Protein AF-A0AA47N3J5-F1 (afdb_monomer)

Organism: Merluccius polli (NCBI:txid89951)

Structure (mmCIF, N/CA/C/O backbone):
data_AF-A0AA47N3J5-F1
#
_entry.id   AF-A0AA47N3J5-F1
#
loop_
_atom_site.group_PDB
_atom_site.id
_atom_site.type_symbol
_atom_site.label_atom_id
_atom_site.label_alt_id
_atom_site.label_comp_id
_atom_site.label_asym_id
_atom_site.label_entity_id
_atom_site.label_seq_id
_atom_site.pdbx_PDB_ins_code
_atom_site.Cartn_x
_atom_site.Cartn_y
_atom_site.Cartn_z
_atom_site.occupancy
_atom_site.B_iso_or_equiv
_atom_site.auth_seq_id
_atom_site.auth_comp_id
_atom_site.auth_asym_id
_atom_site.auth_atom_id
_atom_site.pdbx_PDB_model_num
ATOM 1 N N . MET A 1 1 ? -11.243 10.556 23.239 1.00 35.47 1 MET A N 1
ATOM 2 C CA . MET A 1 1 ? -10.020 11.320 22.931 1.00 35.47 1 MET A CA 1
ATOM 3 C C . MET A 1 1 ? -9.863 11.258 21.423 1.00 35.47 1 MET A C 1
ATOM 5 O O . MET A 1 1 ? -9.532 10.198 20.904 1.00 35.47 1 MET A O 1
ATOM 9 N N . ALA A 1 2 ? -10.321 12.303 20.733 1.00 39.56 2 ALA A N 1
ATOM 10 C CA . ALA A 1 2 ? -10.267 12.389 19.279 1.00 39.56 2 ALA A CA 1
ATOM 11 C C . ALA A 1 2 ? -8.797 12.517 18.866 1.00 39.56 2 ALA A C 1
ATOM 13 O O . ALA A 1 2 ? -8.051 13.265 19.495 1.00 39.56 2 ALA A O 1
ATOM 14 N N . CYS A 1 3 ? -8.363 11.719 17.892 1.00 45.81 3 CYS A N 1
ATOM 15 C CA . CYS A 1 3 ? -7.040 11.903 17.317 1.00 45.81 3 CYS A CA 1
ATOM 16 C C . CYS A 1 3 ? -7.126 13.153 16.428 1.00 45.81 3 CYS A C 1
ATOM 18 O O . CYS A 1 3 ? -7.955 13.124 15.518 1.00 45.81 3 CYS A O 1
ATOM 20 N N . PRO A 1 4 ? -6.334 14.217 16.660 1.00 51.81 4 PRO A N 1
ATOM 21 C CA . PRO A 1 4 ? -6.407 15.461 15.879 1.00 51.81 4 PRO A CA 1
ATOM 22 C C . PRO A 1 4 ? -6.268 15.212 14.369 1.00 51.81 4 PRO A C 1
ATOM 24 O O . PRO A 1 4 ? -6.953 15.818 13.559 1.00 51.81 4 PRO A O 1
ATOM 27 N N . PHE A 1 5 ? -5.480 14.198 13.998 1.00 53.06 5 PHE A N 1
ATOM 28 C CA . PHE A 1 5 ? -5.301 13.761 12.613 1.00 53.06 5 PHE A CA 1
ATOM 29 C C . PHE A 1 5 ? -6.577 13.203 11.959 1.00 53.06 5 PHE A C 1
ATOM 31 O O . PHE A 1 5 ? -6.698 13.197 10.740 1.00 53.06 5 PHE A O 1
ATOM 38 N N . LEU A 1 6 ? -7.530 12.696 12.747 1.00 51.72 6 LEU A N 1
ATOM 39 C CA . LEU A 1 6 ? -8.800 12.203 12.219 1.00 51.72 6 LEU A CA 1
ATOM 40 C C . LEU A 1 6 ? -9.756 13.352 11.885 1.00 51.72 6 LEU A C 1
ATOM 42 O O . LEU A 1 6 ? -10.593 13.169 11.015 1.00 51.72 6 LEU A O 1
ATOM 46 N N . GLU A 1 7 ? -9.642 14.496 12.563 1.00 52.31 7 GLU A N 1
ATOM 47 C CA . GLU A 1 7 ? -10.445 15.687 12.262 1.00 52.31 7 GLU A CA 1
ATOM 48 C C . GLU A 1 7 ? -9.929 16.368 10.986 1.00 52.31 7 GLU A C 1
ATOM 50 O O . GLU A 1 7 ? -10.736 16.659 10.113 1.00 52.31 7 GLU A O 1
ATOM 55 N N . ASP A 1 8 ? -8.606 16.458 10.797 1.00 53.91 8 ASP A N 1
ATOM 56 C CA . ASP A 1 8 ? -7.991 17.034 9.584 1.00 53.91 8 ASP A CA 1
ATOM 57 C C . ASP A 1 8 ? -8.176 16.176 8.311 1.00 53.91 8 ASP A C 1
ATOM 59 O O . ASP A 1 8 ? -8.086 16.671 7.192 1.00 53.91 8 ASP A O 1
ATOM 63 N N . VAL A 1 9 ? -8.375 14.860 8.455 1.00 54.06 9 VAL A N 1
ATOM 64 C CA . VAL A 1 9 ? -8.537 13.922 7.321 1.00 54.06 9 VAL A CA 1
ATOM 65 C C . VAL A 1 9 ? -10.015 13.668 6.987 1.00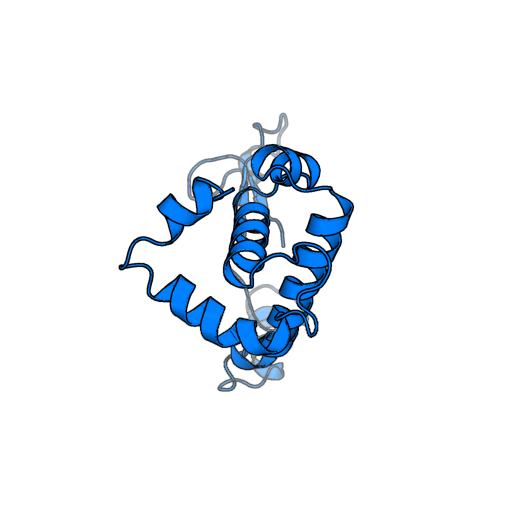 54.06 9 VAL A C 1
ATOM 67 O O . VAL A 1 9 ? -10.331 13.182 5.903 1.00 54.06 9 VAL A O 1
ATOM 70 N N . LEU A 1 10 ? -10.934 13.985 7.904 1.00 53.97 10 LEU A N 1
ATOM 71 C CA . LEU A 1 10 ? -12.381 13.836 7.715 1.00 53.97 10 LEU A CA 1
ATOM 72 C C . LEU A 1 10 ? -13.057 15.149 7.297 1.00 53.97 10 LEU A C 1
ATOM 74 O O . LEU A 1 10 ? -14.240 15.342 7.582 1.00 53.97 10 LEU A O 1
ATOM 78 N N . ASP A 1 11 ? -12.347 16.017 6.580 1.00 54.28 11 ASP A N 1
ATOM 79 C CA . ASP A 1 11 ? -13.004 17.077 5.825 1.00 54.28 11 ASP A CA 1
ATOM 80 C C . ASP A 1 11 ? -13.905 16.464 4.736 1.00 54.28 11 ASP A C 1
ATOM 82 O O . ASP A 1 11 ? -13.592 15.446 4.109 1.00 54.28 11 ASP A O 1
ATOM 86 N N . GLU A 1 12 ? -15.079 17.068 4.539 1.00 54.28 12 GLU A N 1
ATOM 87 C CA . GLU A 1 12 ? -16.220 16.505 3.798 1.00 54.28 12 GLU A CA 1
ATOM 88 C C . GLU A 1 12 ? -15.925 16.119 2.328 1.00 54.28 12 GLU A C 1
ATOM 90 O O . GLU A 1 12 ? -16.688 15.338 1.750 1.00 54.28 12 GLU A O 1
ATOM 95 N N . GLU A 1 13 ? -14.804 16.565 1.756 1.00 56.06 13 GLU A N 1
ATOM 96 C CA . GLU A 1 13 ? -14.442 16.475 0.333 1.00 56.06 13 GLU A CA 1
ATOM 97 C C . GLU A 1 13 ? -13.6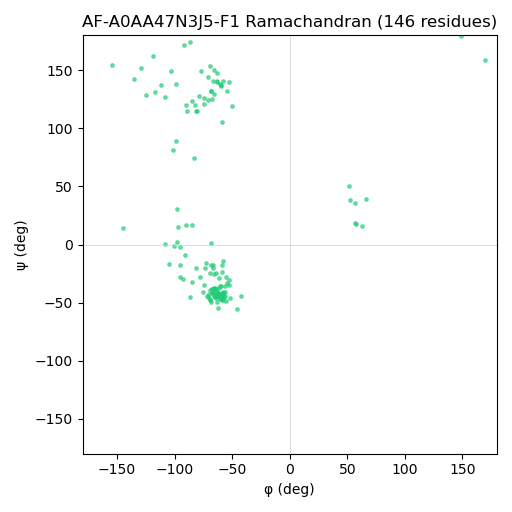39 15.217 -0.075 1.00 56.06 13 GLU A C 1
ATOM 99 O O . GLU A 1 13 ? -13.478 14.966 -1.272 1.00 56.06 13 GLU A O 1
ATOM 104 N N . ASP A 1 14 ? -13.148 14.376 0.851 1.00 69.56 14 ASP A N 1
ATOM 105 C CA . ASP A 1 14 ? -12.232 13.282 0.466 1.00 69.56 14 ASP A CA 1
ATOM 106 C C . ASP A 1 14 ? -12.960 12.011 -0.041 1.00 69.56 14 ASP A C 1
ATOM 108 O O . ASP A 1 14 ? -13.090 10.975 0.630 1.00 69.56 14 ASP A O 1
ATOM 112 N N . LEU A 1 15 ? -13.482 12.097 -1.271 1.00 75.06 15 LEU A N 1
ATOM 113 C CA . LEU A 1 15 ? -14.221 11.035 -1.970 1.00 75.06 15 LEU A CA 1
ATOM 114 C C . LEU A 1 15 ? -13.445 9.706 -2.018 1.00 75.06 15 LEU A C 1
ATOM 116 O O . LEU A 1 15 ? -14.039 8.626 -1.923 1.00 75.06 15 LEU A O 1
ATOM 120 N N . ILE A 1 16 ? -12.117 9.777 -2.135 1.00 80.56 16 ILE A N 1
ATOM 121 C CA . ILE A 1 16 ? -11.239 8.606 -2.218 1.00 80.56 16 ILE A CA 1
ATOM 122 C C . ILE A 1 16 ? -11.211 7.876 -0.878 1.00 80.56 16 ILE A C 1
ATOM 124 O O . ILE A 1 16 ? -11.399 6.656 -0.837 1.00 80.56 16 ILE A O 1
ATOM 128 N N . LEU A 1 17 ? -11.043 8.602 0.227 1.00 81.56 17 LEU A N 1
ATOM 129 C CA . LEU A 1 17 ? -11.034 8.003 1.555 1.00 81.56 17 LEU A CA 1
ATOM 130 C C . LEU A 1 17 ? -12.376 7.335 1.867 1.00 81.56 17 LEU A C 1
ATOM 132 O O . LEU A 1 17 ? -12.400 6.184 2.311 1.00 81.56 17 LEU A O 1
ATOM 136 N N . ARG A 1 18 ? -13.502 7.992 1.555 1.00 82.25 18 ARG A N 1
ATOM 137 C CA . ARG A 1 18 ? -14.842 7.398 1.726 1.00 82.25 18 ARG A CA 1
ATOM 138 C C . ARG A 1 18 ? -14.993 6.099 0.933 1.00 82.25 18 ARG A C 1
ATOM 140 O O . ARG A 1 18 ? -15.550 5.125 1.448 1.00 82.25 18 ARG A O 1
ATOM 147 N N . GLN A 1 19 ? -14.472 6.054 -0.292 1.00 84.62 19 GLN A N 1
ATOM 148 C CA . GLN A 1 19 ? -14.495 4.848 -1.117 1.00 84.62 19 GLN A CA 1
ATOM 149 C C . GLN A 1 19 ? -13.635 3.726 -0.518 1.00 84.62 19 GLN A C 1
ATOM 151 O O . GLN A 1 19 ? -14.087 2.581 -0.432 1.00 84.62 19 GLN A O 1
ATOM 156 N N . ILE A 1 20 ? -12.429 4.043 -0.041 1.00 86.06 20 ILE A N 1
ATOM 157 C CA . ILE A 1 20 ? -11.542 3.083 0.632 1.00 86.06 20 ILE A CA 1
ATOM 158 C C . ILE A 1 20 ? -12.214 2.522 1.890 1.00 86.06 20 ILE A C 1
ATOM 160 O O . ILE A 1 20 ? -12.208 1.308 2.103 1.00 86.06 20 ILE A O 1
ATOM 164 N N . LEU A 1 21 ? -12.839 3.377 2.701 1.00 87.94 21 LEU A N 1
ATOM 165 C CA . LEU A 1 21 ? -13.542 2.966 3.916 1.00 87.94 21 LEU A CA 1
ATOM 166 C C . LEU A 1 21 ? -14.724 2.043 3.612 1.00 87.94 21 LEU A C 1
ATOM 168 O O . LEU A 1 21 ? -14.896 1.038 4.302 1.00 87.94 21 LEU A O 1
ATOM 172 N N . ARG A 1 22 ? -15.500 2.328 2.559 1.00 87.50 22 ARG A N 1
ATOM 173 C CA . ARG A 1 22 ? -16.593 1.449 2.108 1.00 87.50 22 ARG A CA 1
ATOM 174 C C . ARG A 1 22 ? -16.090 0.078 1.661 1.00 87.50 22 ARG A C 1
ATOM 176 O O . ARG A 1 22 ? -16.707 -0.929 1.997 1.00 87.50 22 ARG A O 1
ATOM 183 N N . LEU A 1 23 ? -14.972 0.027 0.937 1.00 88.31 23 LEU A N 1
ATOM 184 C CA . LEU A 1 23 ? -14.396 -1.228 0.446 1.00 88.31 23 LEU A CA 1
ATOM 185 C C . LEU A 1 23 ? -13.764 -2.062 1.568 1.00 88.31 23 LEU A C 1
ATOM 187 O O . LEU A 1 23 ? -13.952 -3.278 1.632 1.00 88.31 23 LEU A O 1
ATOM 191 N N . LEU A 1 24 ? -13.002 -1.422 2.457 1.00 88.88 24 LEU A N 1
ATOM 192 C CA . LEU A 1 24 ? -12.245 -2.115 3.499 1.00 88.88 24 LEU A CA 1
ATOM 193 C C . LEU A 1 24 ? -13.072 -2.409 4.750 1.00 88.88 24 LEU A C 1
ATOM 195 O O . LEU A 1 24 ? -12.830 -3.431 5.396 1.00 88.88 24 LEU A O 1
ATOM 199 N N . GLY A 1 25 ? -14.039 -1.551 5.085 1.00 86.62 25 GLY A N 1
ATOM 200 C CA . GLY A 1 25 ? -14.833 -1.612 6.314 1.00 86.62 25 GLY A CA 1
ATOM 201 C C . GLY A 1 25 ? -15.358 -3.008 6.649 1.00 86.62 25 GLY A C 1
ATOM 202 O O . GLY A 1 25 ? -14.984 -3.529 7.702 1.00 86.62 25 GLY A O 1
ATOM 203 N N . PRO A 1 26 ? -16.098 -3.676 5.744 1.00 87.56 26 PRO A N 1
ATOM 204 C CA . PRO A 1 26 ? -16.644 -5.012 5.994 1.00 87.56 26 PRO A CA 1
ATOM 205 C C . PRO A 1 26 ? -15.590 -6.087 6.308 1.00 87.56 26 PRO A C 1
ATOM 207 O O . PRO A 1 26 ? -15.906 -7.097 6.929 1.00 87.56 26 PRO A O 1
ATOM 210 N N . LYS A 1 27 ? -14.334 -5.898 5.879 1.00 86.38 27 LYS A N 1
ATOM 211 C CA . LYS A 1 27 ? -13.242 -6.868 6.07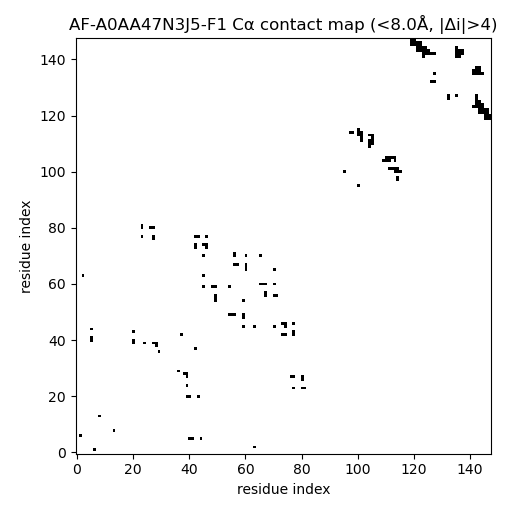6 1.00 86.38 27 LYS A CA 1
ATOM 212 C C . LYS A 1 27 ? -12.384 -6.581 7.304 1.00 86.38 27 LYS A C 1
ATOM 214 O O . LYS A 1 27 ? -11.773 -7.507 7.835 1.00 86.38 27 LYS A O 1
ATOM 219 N N . ILE A 1 28 ? -12.276 -5.320 7.724 1.00 87.75 28 ILE A N 1
ATOM 220 C CA . ILE A 1 28 ? -11.369 -4.919 8.813 1.00 87.75 28 ILE A CA 1
ATOM 221 C C . ILE A 1 28 ? -12.083 -4.630 10.133 1.00 87.75 28 ILE A C 1
ATOM 223 O O . ILE A 1 28 ? -11.419 -4.616 11.177 1.00 87.75 28 ILE A O 1
ATOM 227 N N . GLN A 1 29 ? -13.406 -4.430 10.090 1.00 84.69 29 GLN A N 1
ATOM 228 C CA . GLN A 1 29 ? -14.230 -4.158 11.260 1.00 84.69 29 GLN A CA 1
ATOM 229 C C . GLN A 1 29 ? -14.047 -5.242 12.325 1.00 84.69 29 GLN A C 1
ATOM 231 O O . GLN A 1 29 ? -14.067 -6.446 12.060 1.00 84.69 29 GLN A O 1
ATOM 236 N N . HIS A 1 30 ? -13.843 -4.799 13.562 1.00 79.56 30 HIS A N 1
ATOM 237 C CA . HIS A 1 30 ? -13.755 -5.698 14.698 1.00 79.56 30 HIS A CA 1
ATOM 238 C C . HIS A 1 30 ? -15.122 -6.343 14.969 1.00 79.56 30 HIS A C 1
ATOM 240 O O . HIS A 1 30 ? -16.125 -5.649 15.082 1.00 79.56 30 HIS A O 1
ATOM 246 N N . GLN A 1 31 ? -15.144 -7.667 15.152 1.00 71.19 31 GLN A N 1
ATOM 247 C CA . GLN A 1 31 ? -16.358 -8.417 15.514 1.00 71.19 31 GLN A CA 1
ATOM 248 C C . GLN A 1 31 ? -16.885 -8.074 16.916 1.00 71.19 31 GLN A C 1
ATOM 250 O O . GLN A 1 31 ? -18.022 -8.385 17.249 1.00 71.19 31 GLN A O 1
ATOM 255 N N . THR A 1 32 ? -16.052 -7.463 17.762 1.00 71.31 32 THR A N 1
ATOM 256 C CA . THR A 1 32 ? -16.430 -7.074 19.122 1.00 71.31 32 THR A CA 1
ATOM 257 C C . THR A 1 32 ? -15.950 -5.660 19.415 1.00 71.31 32 THR A C 1
ATOM 259 O O . THR A 1 32 ? -14.839 -5.299 19.031 1.00 71.31 32 THR A O 1
ATOM 262 N N . ALA A 1 33 ? -16.757 -4.887 20.142 1.00 64.62 33 ALA A N 1
ATOM 263 C CA . ALA A 1 33 ? -16.414 -3.543 20.615 1.00 64.62 33 ALA A CA 1
ATOM 264 C C . ALA A 1 33 ? -15.616 -3.556 21.938 1.00 64.62 33 ALA A C 1
ATOM 266 O O . ALA A 1 33 ? -15.549 -2.553 22.647 1.00 64.62 33 ALA A O 1
ATOM 267 N N . ARG A 1 34 ? -15.035 -4.705 22.314 1.00 68.25 34 ARG A N 1
ATOM 268 C CA . ARG A 1 34 ? -14.296 -4.844 23.575 1.00 68.25 34 ARG A CA 1
ATOM 269 C C . ARG A 1 34 ? -12.971 -4.067 23.519 1.00 68.25 34 ARG A C 1
ATOM 271 O O . ARG A 1 34 ? -12.313 -4.031 22.482 1.00 68.25 34 ARG A O 1
ATOM 278 N N . SER A 1 35 ? -12.582 -3.488 24.658 1.00 65.12 35 SER A N 1
ATOM 279 C CA . SER A 1 35 ? -11.251 -2.902 24.909 1.00 65.12 35 SER A CA 1
ATOM 280 C C . SER A 1 35 ? -10.875 -1.653 24.096 1.00 65.12 35 SER A C 1
ATOM 282 O O . SER A 1 35 ? -9.720 -1.532 23.698 1.00 65.12 35 SER A O 1
ATOM 284 N N . HIS A 1 36 ? -11.808 -0.719 23.862 1.00 69.25 36 HIS A N 1
ATOM 285 C CA . HIS A 1 36 ? -11.541 0.502 23.076 1.00 69.25 36 HIS A CA 1
ATOM 286 C C . HIS A 1 36 ? -10.897 0.184 21.715 1.00 69.25 36 HIS A C 1
ATOM 288 O O . HIS A 1 36 ? -9.848 0.715 21.351 1.00 69.25 36 HIS A O 1
ATOM 294 N N . ALA A 1 37 ? -11.509 -0.747 20.978 1.00 75.44 37 ALA A N 1
ATOM 295 C CA . ALA A 1 37 ? -11.033 -1.132 19.658 1.00 75.44 37 ALA A CA 1
ATOM 296 C C . ALA A 1 37 ? -10.974 0.083 18.718 1.00 75.44 37 ALA A C 1
ATOM 298 O O . ALA A 1 37 ? -11.869 0.929 18.721 1.00 75.44 37 ALA A O 1
ATOM 299 N N . LEU A 1 38 ? -9.922 0.141 17.898 1.00 81.75 38 LEU A N 1
ATOM 300 C CA . LEU A 1 38 ? -9.776 1.177 16.882 1.00 81.75 38 LEU A CA 1
ATOM 301 C C . LEU A 1 38 ? -10.951 1.132 15.907 1.00 81.75 38 LEU A C 1
ATOM 303 O O . LEU A 1 38 ? -11.371 0.062 15.455 1.00 81.75 38 LEU A O 1
ATOM 307 N N . THR A 1 39 ? -11.452 2.311 15.561 1.00 86.00 39 THR A N 1
ATOM 308 C CA . THR A 1 39 ? -12.480 2.449 14.531 1.00 86.00 39 THR A CA 1
ATOM 309 C C . THR A 1 39 ? -11.897 2.137 13.151 1.00 86.00 39 THR A C 1
ATOM 311 O O . THR A 1 39 ? -10.700 2.300 12.910 1.00 86.00 39 THR A O 1
ATOM 314 N N . VAL A 1 40 ? -12.745 1.698 12.217 1.00 86.56 40 VAL A N 1
ATOM 315 C CA . VAL A 1 40 ? -12.350 1.426 10.822 1.00 86.56 40 VAL A CA 1
ATOM 316 C C . VAL A 1 40 ? -11.611 2.623 10.191 1.00 86.56 40 VAL A C 1
ATOM 318 O O . VAL A 1 40 ? -10.539 2.393 9.628 1.00 86.56 40 VAL A O 1
ATOM 321 N N . PRO A 1 41 ? -12.082 3.883 10.332 1.00 86.44 41 PRO A N 1
ATOM 322 C CA . PRO A 1 41 ? -11.350 5.051 9.841 1.00 86.44 41 PRO A CA 1
ATOM 323 C C . PRO A 1 41 ? -9.962 5.198 10.455 1.00 86.44 41 PRO A C 1
ATOM 325 O O . PRO A 1 41 ? -8.989 5.309 9.718 1.00 86.44 41 PRO A O 1
ATOM 328 N N . GLN A 1 42 ? -9.836 5.088 11.781 1.00 85.12 42 GLN A N 1
ATOM 329 C CA . GLN A 1 42 ? -8.533 5.162 12.451 1.00 85.12 42 GLN A CA 1
ATOM 330 C C . GLN A 1 42 ? -7.568 4.090 11.939 1.00 85.12 42 GLN A C 1
ATOM 332 O O . GLN A 1 42 ? -6.404 4.374 11.673 1.00 85.12 42 GLN A O 1
ATOM 337 N N . MET A 1 43 ? -8.045 2.857 11.755 1.00 88.69 43 MET A N 1
ATOM 338 C CA . MET A 1 43 ? -7.216 1.766 11.240 1.00 88.69 43 MET A CA 1
ATOM 339 C C . MET A 1 43 ? -6.677 2.053 9.835 1.00 88.69 43 MET A C 1
ATOM 341 O O . MET A 1 43 ? -5.505 1.778 9.553 1.00 88.69 43 MET A O 1
ATOM 345 N N . VAL A 1 44 ? -7.525 2.597 8.960 1.00 89.12 44 VAL A N 1
ATOM 346 C CA . VAL A 1 44 ? -7.147 2.969 7.593 1.00 89.12 44 VAL A CA 1
ATOM 347 C C . VAL A 1 44 ? -6.185 4.152 7.610 1.00 89.12 44 VAL A C 1
ATOM 349 O O . VAL A 1 44 ? -5.112 4.034 7.026 1.00 89.12 44 VAL A O 1
ATOM 352 N N . CYS A 1 45 ? -6.491 5.228 8.337 1.00 86.19 45 CYS A N 1
ATOM 353 C CA . CYS A 1 45 ? -5.642 6.419 8.412 1.00 86.19 45 CYS A CA 1
ATOM 354 C C . CYS A 1 45 ? -4.243 6.103 8.953 1.00 86.19 45 CYS A C 1
ATOM 356 O O . CYS A 1 45 ? -3.256 6.485 8.332 1.00 86.19 45 CYS A O 1
ATOM 358 N N . VAL A 1 46 ? -4.133 5.324 10.035 1.00 87.56 46 VAL A N 1
ATOM 359 C CA . VAL A 1 46 ? -2.836 4.885 10.588 1.00 87.56 46 VAL A CA 1
ATOM 360 C C . VAL A 1 46 ? -2.031 4.095 9.553 1.00 87.56 46 VAL A C 1
ATOM 362 O O . VAL A 1 46 ? -0.822 4.281 9.413 1.00 87.56 46 VAL A O 1
ATOM 365 N N . THR A 1 47 ? -2.696 3.216 8.801 1.00 89.75 47 THR A N 1
ATOM 366 C CA . THR A 1 47 ? -2.024 2.405 7.778 1.00 89.75 47 THR A CA 1
ATOM 367 C C . THR A 1 47 ? -1.584 3.256 6.584 1.00 89.75 47 THR A C 1
ATOM 369 O O . THR A 1 47 ? -0.457 3.110 6.117 1.00 89.75 47 THR A O 1
ATOM 372 N N . LEU A 1 48 ? -2.432 4.177 6.118 1.00 87.56 48 LEU A N 1
ATOM 373 C CA . LEU A 1 48 ? -2.104 5.115 5.041 1.00 87.56 48 LEU A CA 1
ATOM 374 C C . LEU A 1 48 ? -0.964 6.054 5.443 1.00 87.56 48 LEU A C 1
ATOM 376 O O . LEU A 1 48 ? -0.038 6.255 4.663 1.00 87.56 48 LEU A O 1
ATOM 380 N N . ARG A 1 49 ? -0.975 6.560 6.681 1.00 85.81 49 ARG A N 1
ATOM 381 C CA . ARG A 1 49 ? 0.110 7.373 7.242 1.00 85.81 49 ARG A CA 1
ATOM 382 C C . ARG A 1 49 ? 1.428 6.607 7.231 1.00 85.81 49 ARG A C 1
ATOM 384 O O . ARG A 1 49 ? 2.456 7.171 6.857 1.00 85.81 49 ARG A O 1
ATOM 391 N N . TRP A 1 50 ? 1.398 5.325 7.594 1.00 88.31 50 TRP A N 1
ATOM 392 C CA . TRP A 1 50 ? 2.577 4.465 7.546 1.00 88.31 50 TRP A CA 1
ATOM 393 C C . TRP A 1 50 ? 3.087 4.253 6.113 1.00 88.31 50 TRP A C 1
ATOM 395 O O . TRP A 1 50 ? 4.287 4.395 5.878 1.00 88.31 50 TRP A O 1
ATOM 405 N N . PHE A 1 51 ? 2.196 4.000 5.148 1.00 86.44 51 PHE A N 1
ATOM 406 C CA . PHE A 1 51 ? 2.575 3.888 3.735 1.00 86.44 51 PHE A CA 1
ATOM 407 C C . PHE A 1 51 ? 3.170 5.184 3.175 1.00 86.44 51 PHE A C 1
ATOM 409 O O . PHE A 1 51 ? 4.191 5.131 2.496 1.00 86.44 51 PHE A O 1
ATOM 416 N N . ALA A 1 52 ? 2.563 6.334 3.476 1.00 84.69 52 ALA A N 1
ATOM 417 C CA . ALA A 1 52 ? 3.008 7.631 2.974 1.00 84.69 52 ALA A CA 1
ATOM 4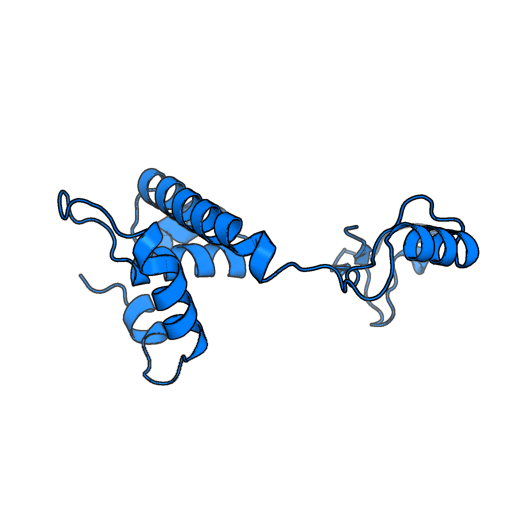18 C C . ALA A 1 52 ? 4.345 8.069 3.587 1.00 84.69 52 ALA A C 1
ATOM 420 O O . ALA A 1 52 ? 5.199 8.614 2.894 1.00 84.69 52 ALA A O 1
ATOM 421 N N . SER A 1 53 ? 4.542 7.814 4.883 1.00 82.44 53 SER A N 1
ATOM 422 C CA . SER A 1 53 ? 5.747 8.261 5.587 1.00 82.44 53 SER A CA 1
ATOM 423 C C . SER A 1 53 ? 6.948 7.337 5.357 1.00 82.44 53 SER A C 1
ATOM 425 O O . SER A 1 53 ? 8.081 7.741 5.618 1.00 82.44 53 SER A O 1
ATOM 427 N N . GLY A 1 54 ? 6.724 6.081 4.940 1.00 78.38 54 GLY A N 1
ATOM 428 C CA . GLY A 1 54 ? 7.781 5.073 4.763 1.00 78.38 54 GLY A CA 1
ATOM 429 C C . GLY A 1 54 ? 8.614 4.813 6.028 1.00 78.38 54 GLY A C 1
ATOM 430 O O . GLY A 1 54 ? 9.739 4.324 5.951 1.00 78.38 54 GLY A O 1
ATOM 431 N N . SER A 1 55 ? 8.096 5.200 7.195 1.00 77.38 55 SER A N 1
ATOM 432 C CA . SER A 1 55 ? 8.843 5.275 8.452 1.00 77.38 55 SER A CA 1
ATOM 433 C C . SER A 1 55 ? 8.754 3.981 9.257 1.00 77.38 55 SER A C 1
ATOM 435 O O . SER A 1 55 ? 7.949 3.084 8.987 1.00 77.38 55 SER A O 1
ATOM 437 N N . PHE A 1 56 ? 9.542 3.903 10.328 1.00 81.88 56 PHE A N 1
ATOM 438 C CA . PHE A 1 56 ? 9.399 2.835 11.308 1.00 81.88 56 PHE A CA 1
ATOM 439 C C . PHE A 1 56 ? 8.034 2.899 12.006 1.00 81.88 56 PHE A C 1
ATOM 441 O O . PHE A 1 56 ? 7.498 3.971 12.280 1.00 81.88 56 PHE A O 1
ATOM 448 N N . LEU A 1 57 ? 7.507 1.725 12.367 1.00 82.38 57 LEU A N 1
ATOM 449 C CA . LEU A 1 57 ? 6.235 1.586 13.089 1.00 82.38 57 LEU A CA 1
ATOM 450 C C . LEU A 1 57 ? 6.194 2.382 14.404 1.00 82.38 57 LEU A C 1
ATOM 452 O O . LEU A 1 57 ? 5.118 2.784 14.831 1.00 82.38 57 LEU A O 1
ATOM 456 N N . TYR A 1 58 ? 7.355 2.596 15.031 1.00 80.19 58 TYR A N 1
ATOM 457 C CA . TYR A 1 58 ? 7.497 3.389 16.253 1.00 80.19 58 TYR A CA 1
ATOM 458 C C . TYR A 1 58 ? 7.100 4.846 16.037 1.00 80.19 58 TYR A C 1
ATOM 460 O O . TYR A 1 58 ? 6.252 5.349 16.758 1.00 80.19 58 TYR A O 1
ATOM 468 N N . SER A 1 59 ? 7.616 5.482 14.983 1.00 80.12 59 SER A N 1
ATOM 469 C CA . SER A 1 59 ? 7.339 6.891 14.689 1.00 80.12 59 SER A CA 1
ATOM 470 C C . SER A 1 59 ? 5.851 7.155 14.447 1.00 80.12 59 SER A C 1
ATOM 472 O O . SER A 1 59 ? 5.332 8.186 14.857 1.00 80.12 59 SER A O 1
ATOM 474 N N . VAL A 1 60 ? 5.150 6.207 13.816 1.00 80.00 60 VAL A N 1
ATOM 475 C CA . VAL A 1 60 ? 3.693 6.294 13.614 1.00 80.00 60 VAL A CA 1
ATOM 476 C C . VAL A 1 60 ? 2.932 6.025 14.919 1.00 80.00 60 VAL A C 1
ATOM 478 O O . VAL A 1 60 ? 1.903 6.643 15.164 1.00 80.00 60 VAL A O 1
ATOM 481 N N . GLY A 1 61 ? 3.432 5.129 15.775 1.00 81.19 61 GLY A N 1
ATOM 482 C CA . GLY A 1 61 ? 2.835 4.848 17.084 1.00 81.19 61 GLY A CA 1
ATOM 483 C C . GLY A 1 61 ? 2.924 5.977 18.076 1.00 81.19 61 GLY A C 1
ATOM 484 O O . GLY A 1 61 ? 1.922 6.275 18.724 1.00 81.19 61 GLY A O 1
ATOM 485 N N . ASP A 1 62 ? 4.073 6.633 18.130 1.00 80.81 62 ASP A N 1
ATOM 486 C CA . ASP A 1 62 ? 4.282 7.774 19.009 1.00 80.81 62 ASP A CA 1
ATOM 487 C C . ASP A 1 62 ? 3.423 8.967 18.560 1.00 80.81 62 ASP A C 1
ATOM 489 O O . ASP A 1 62 ? 2.820 9.634 19.395 1.00 80.81 62 ASP A O 1
ATOM 493 N N . ALA A 1 63 ? 3.274 9.186 17.245 1.00 77.00 63 ALA A N 1
ATOM 494 C CA . ALA A 1 63 ? 2.423 10.248 16.702 1.00 77.00 63 ALA A CA 1
ATOM 495 C C . ALA A 1 63 ? 0.925 10.042 17.001 1.00 77.00 63 ALA A C 1
ATOM 497 O O . ALA A 1 63 ? 0.208 11.001 17.274 1.00 77.00 63 ALA A O 1
ATOM 498 N N . GLU A 1 64 ? 0.453 8.795 16.965 1.00 76.12 64 GLU A N 1
ATOM 499 C CA . GLU A 1 64 ? -0.966 8.448 17.133 1.00 76.12 64 GLU A CA 1
ATOM 500 C C . GLU A 1 64 ? -1.305 8.012 18.574 1.00 76.12 64 GLU A C 1
ATOM 502 O O . GLU A 1 64 ? -2.444 7.645 18.864 1.00 76.12 64 GLU A O 1
ATOM 507 N N . ASN A 1 65 ? -0.327 8.032 19.490 1.00 83.25 65 ASN A N 1
ATOM 508 C CA . ASN A 1 65 ? -0.431 7.513 20.862 1.00 83.25 65 ASN A CA 1
ATOM 509 C C . ASN A 1 65 ? -0.937 6.058 20.932 1.00 83.25 65 ASN A C 1
ATOM 511 O O . ASN A 1 65 ? -1.712 5.676 21.815 1.00 83.25 65 ASN A O 1
ATOM 515 N N . LEU A 1 66 ? -0.500 5.215 19.993 1.00 83.94 66 LEU A N 1
ATOM 516 C CA . LEU A 1 66 ? -0.887 3.809 19.912 1.00 83.94 66 LEU A CA 1
ATOM 517 C C . LEU A 1 66 ? 0.293 2.891 20.214 1.00 83.94 66 LEU A C 1
ATOM 519 O O . LEU A 1 66 ? 1.388 3.036 19.678 1.00 83.94 66 LEU A O 1
ATOM 523 N N . ASN A 1 67 ? 0.038 1.840 20.997 1.00 86.94 67 ASN A N 1
ATOM 524 C CA . ASN A 1 67 ? 1.033 0.794 21.219 1.00 86.94 67 ASN A CA 1
ATOM 525 C C . ASN A 1 67 ? 1.430 0.130 19.883 1.00 86.94 67 ASN A C 1
ATOM 527 O O . ASN A 1 67 ? 0.570 -0.276 19.091 1.00 86.94 67 ASN A O 1
ATOM 531 N N . LYS A 1 68 ? 2.735 -0.094 19.692 1.00 84.69 68 LYS A N 1
ATOM 532 C CA . LYS A 1 68 ? 3.334 -0.868 18.593 1.00 84.69 68 LYS A CA 1
ATOM 533 C C . LYS A 1 68 ? 2.578 -2.158 18.274 1.00 84.69 68 LYS A C 1
ATOM 535 O O . LYS A 1 68 ? 2.358 -2.473 17.105 1.00 84.69 68 LYS A O 1
ATOM 540 N N . GLY A 1 69 ? 2.171 -2.918 19.295 1.00 87.94 69 GLY A N 1
ATOM 541 C CA . GLY A 1 69 ? 1.435 -4.170 19.095 1.00 87.94 69 GLY A CA 1
ATOM 542 C C . GLY A 1 69 ? 0.091 -3.959 18.392 1.00 87.94 69 GLY A C 1
ATOM 543 O O . GLY A 1 69 ? -0.299 -4.755 17.537 1.00 87.94 69 GLY A O 1
ATOM 544 N N . THR A 1 70 ? -0.598 -2.867 18.716 1.00 87.19 70 THR A N 1
ATOM 545 C CA . THR A 1 70 ? -1.862 -2.482 18.084 1.00 87.19 70 THR A CA 1
ATOM 546 C C . THR A 1 70 ? -1.631 -2.064 16.639 1.00 87.19 70 THR A C 1
ATOM 548 O O . THR A 1 70 ? -2.284 -2.611 15.757 1.00 87.19 70 THR A O 1
ATOM 551 N N . ILE A 1 71 ? -0.646 -1.203 16.375 1.00 89.19 71 ILE A N 1
ATOM 552 C CA . ILE A 1 71 ? -0.321 -0.757 15.011 1.00 89.19 71 ILE A CA 1
ATOM 553 C C . ILE A 1 71 ? 0.077 -1.921 14.112 1.00 89.19 71 ILE A C 1
ATOM 555 O O . ILE A 1 71 ? -0.452 -2.053 13.013 1.00 89.19 71 ILE A O 1
ATOM 559 N N . CYS A 1 72 ? 0.955 -2.805 14.587 1.00 90.50 72 CYS A N 1
ATOM 560 C CA . CYS A 1 72 ? 1.396 -3.965 13.818 1.00 90.50 72 CYS A CA 1
ATOM 561 C C . CYS A 1 72 ? 0.207 -4.847 13.397 1.00 90.50 72 CYS A C 1
ATOM 563 O O . CYS A 1 72 ? 0.084 -5.231 12.231 1.00 90.50 72 CYS A O 1
ATOM 565 N N . ARG A 1 73 ? -0.723 -5.119 14.325 1.00 90.38 73 ARG A N 1
ATOM 566 C CA . ARG A 1 73 ? -1.946 -5.883 14.028 1.00 90.38 73 ARG A CA 1
ATOM 567 C C . ARG A 1 73 ? -2.878 -5.137 13.074 1.00 90.38 73 ARG A C 1
ATOM 569 O O . ARG A 1 73 ? -3.442 -5.770 12.182 1.00 90.38 73 ARG A O 1
ATOM 576 N N . THR A 1 74 ? -3.032 -3.829 13.255 1.00 90.31 74 THR A N 1
ATOM 577 C CA . THR A 1 74 ? -3.868 -2.966 12.413 1.00 90.31 74 THR A CA 1
ATOM 578 C C . THR A 1 74 ? -3.364 -2.936 10.975 1.00 90.31 74 THR A C 1
ATOM 580 O O . THR A 1 74 ? -4.111 -3.318 10.075 1.00 90.31 74 THR A O 1
ATOM 583 N N . ILE A 1 75 ? -2.088 -2.601 10.766 1.00 90.81 75 ILE A N 1
ATOM 584 C CA . ILE A 1 75 ? -1.458 -2.559 9.440 1.00 90.81 75 ILE A CA 1
ATOM 585 C C . ILE A 1 75 ? -1.558 -3.925 8.775 1.00 90.81 75 ILE A C 1
ATOM 587 O O . ILE A 1 75 ? -2.013 -4.026 7.640 1.00 90.81 75 ILE A O 1
ATOM 591 N N . ARG A 1 76 ? -1.225 -5.007 9.493 1.00 92.06 76 ARG A N 1
ATOM 592 C CA . ARG A 1 76 ? -1.357 -6.365 8.952 1.00 92.06 76 ARG A CA 1
ATOM 593 C C . ARG A 1 76 ? -2.783 -6.649 8.480 1.00 92.06 76 ARG A C 1
ATOM 595 O O . ARG A 1 76 ? -2.957 -7.221 7.407 1.00 92.06 76 ARG A O 1
ATOM 602 N N . ARG A 1 77 ? -3.801 -6.272 9.259 1.00 92.00 77 ARG A N 1
ATOM 603 C CA . ARG A 1 77 ? -5.205 -6.507 8.897 1.00 92.00 77 ARG A CA 1
ATOM 604 C C . ARG A 1 77 ? -5.608 -5.720 7.653 1.00 92.00 77 ARG A C 1
ATOM 606 O O . ARG A 1 77 ? -6.215 -6.299 6.755 1.00 92.00 77 ARG A O 1
ATOM 613 N N . VAL A 1 78 ? -5.240 -4.442 7.583 1.00 92.06 78 VAL A N 1
ATOM 614 C CA . VAL A 1 78 ? -5.525 -3.586 6.425 1.00 92.06 78 VAL A CA 1
ATOM 615 C C . VAL A 1 78 ? -4.798 -4.099 5.178 1.00 92.06 78 VAL A C 1
ATOM 617 O O . VAL A 1 78 ? -5.431 -4.262 4.139 1.00 92.06 78 VAL A O 1
ATOM 620 N N . CYS A 1 79 ? -3.521 -4.478 5.281 1.00 92.00 79 CYS A N 1
ATOM 621 C CA . CYS A 1 79 ? -2.760 -5.070 4.175 1.00 92.00 79 CYS A CA 1
ATOM 622 C C . CYS A 1 79 ? -3.388 -6.368 3.651 1.00 92.00 79 CYS A C 1
ATOM 624 O O . CYS A 1 79 ? -3.463 -6.575 2.443 1.00 92.00 79 CYS A O 1
ATOM 626 N N . LEU A 1 80 ? -3.859 -7.252 4.538 1.00 92.38 80 LEU A N 1
ATOM 627 C CA . LEU A 1 80 ? -4.538 -8.485 4.126 1.00 92.38 80 LEU A CA 1
ATOM 628 C C . LEU A 1 80 ? -5.877 -8.199 3.434 1.00 92.38 80 LEU A C 1
ATOM 630 O O . LEU A 1 80 ? -6.209 -8.859 2.449 1.00 92.38 80 LEU A O 1
ATOM 634 N N . ALA A 1 81 ? -6.624 -7.200 3.909 1.00 91.44 81 ALA A N 1
ATOM 635 C CA . ALA A 1 81 ? -7.849 -6.763 3.252 1.00 91.44 81 ALA A CA 1
ATOM 636 C C . ALA A 1 81 ? -7.560 -6.186 1.856 1.00 91.44 81 ALA A C 1
ATOM 638 O O . ALA A 1 81 ? -8.193 -6.617 0.893 1.00 91.44 81 ALA A O 1
ATOM 639 N N . LEU A 1 82 ? -6.554 -5.314 1.722 1.00 90.38 82 LEU A N 1
ATOM 640 C CA . LEU A 1 82 ? -6.098 -4.772 0.435 1.00 90.38 82 LEU A CA 1
ATOM 641 C C . LEU A 1 82 ? -5.649 -5.877 -0.526 1.00 90.38 82 LEU A C 1
ATOM 643 O O . LEU A 1 82 ? -6.068 -5.895 -1.680 1.00 90.38 82 LEU A O 1
ATOM 647 N N . LYS A 1 83 ? -4.879 -6.856 -0.035 1.00 89.94 83 LYS A N 1
ATOM 648 C CA . LYS A 1 83 ? -4.465 -8.025 -0.823 1.00 89.94 83 LYS A CA 1
ATOM 649 C C . LYS A 1 83 ? -5.666 -8.775 -1.400 1.00 89.94 83 LYS A C 1
ATOM 651 O O . LYS A 1 83 ? -5.589 -9.257 -2.519 1.00 89.94 83 LYS A O 1
ATOM 656 N N . SER A 1 84 ? -6.788 -8.857 -0.685 1.00 88.94 84 SER A N 1
ATOM 657 C CA . SER A 1 84 ? -7.982 -9.530 -1.218 1.00 88.94 84 SER A CA 1
ATOM 658 C C . SER A 1 84 ? -8.616 -8.813 -2.417 1.00 88.94 84 SER A C 1
ATOM 660 O O . SER A 1 84 ? -9.320 -9.447 -3.195 1.00 88.94 84 SER A O 1
ATOM 662 N N . PHE A 1 85 ? -8.329 -7.522 -2.597 1.00 87.50 85 PHE A N 1
ATOM 663 C CA . PHE A 1 85 ? -8.765 -6.736 -3.749 1.00 87.50 85 PHE A CA 1
ATOM 664 C C . PHE A 1 85 ? -7.709 -6.652 -4.861 1.00 87.50 85 PHE A C 1
ATOM 666 O O . PHE A 1 85 ? -7.988 -6.071 -5.910 1.00 87.50 85 PHE A O 1
ATOM 673 N N . SER A 1 86 ? -6.518 -7.243 -4.683 1.00 84.31 86 SER A N 1
ATOM 674 C CA . SER A 1 86 ? -5.426 -7.135 -5.660 1.00 84.31 86 SER A CA 1
ATOM 675 C C . SER A 1 86 ? -5.853 -7.604 -7.044 1.00 84.31 86 SER A C 1
ATOM 677 O O . SER A 1 86 ? -5.558 -6.940 -8.019 1.00 84.31 86 SER A O 1
ATOM 679 N N . ASN A 1 87 ? -6.612 -8.693 -7.139 1.00 78.50 87 ASN A N 1
ATOM 680 C CA . ASN A 1 87 ? -7.015 -9.256 -8.431 1.00 78.50 87 ASN A CA 1
ATOM 681 C C . ASN A 1 87 ? -8.086 -8.420 -9.152 1.00 78.50 87 ASN A C 1
ATOM 683 O O . ASN A 1 87 ? -8.319 -8.627 -10.337 1.00 78.50 87 ASN A O 1
ATOM 687 N N . ILE A 1 88 ? -8.750 -7.506 -8.438 1.00 83.56 88 ILE A N 1
ATOM 688 C CA . ILE A 1 88 ? -9.767 -6.609 -9.001 1.00 83.56 88 ILE A CA 1
ATOM 689 C C . ILE A 1 88 ? -9.090 -5.357 -9.563 1.00 83.56 88 ILE A C 1
ATOM 691 O O . ILE A 1 88 ? -9.397 -4.945 -10.676 1.00 83.56 88 ILE A O 1
ATOM 695 N N . PHE A 1 89 ? -8.149 -4.774 -8.814 1.00 81.25 89 PHE A N 1
ATOM 696 C CA . PHE A 1 89 ? -7.492 -3.519 -9.198 1.00 81.25 89 PHE A CA 1
ATOM 697 C C . PHE A 1 89 ? -6.182 -3.708 -9.974 1.00 81.25 89 PHE A C 1
ATOM 699 O O . PHE A 1 89 ? -5.833 -2.871 -10.798 1.00 81.25 89 PHE A O 1
ATOM 706 N N . ILE A 1 90 ? -5.453 -4.797 -9.726 1.00 79.00 90 ILE A N 1
ATOM 707 C CA . ILE A 1 90 ? -4.195 -5.139 -10.399 1.00 79.00 90 ILE A CA 1
ATOM 708 C C . ILE A 1 90 ? -4.512 -6.196 -11.453 1.00 79.00 90 ILE A C 1
ATOM 710 O O . ILE A 1 90 ? -4.353 -7.399 -11.242 1.00 79.00 90 ILE A O 1
ATOM 714 N N . THR A 1 91 ? -5.000 -5.738 -12.601 1.00 70.56 91 THR A N 1
ATOM 715 C CA . THR A 1 91 ? -5.210 -6.579 -13.781 1.00 70.56 91 THR A CA 1
ATOM 716 C C . THR A 1 91 ? -4.181 -6.224 -14.842 1.00 70.56 91 THR A C 1
ATOM 718 O O . THR A 1 91 ? -4.037 -5.067 -15.231 1.00 70.56 91 THR A O 1
ATOM 721 N N . PHE A 1 92 ? -3.463 -7.231 -15.341 1.00 67.31 92 PHE A N 1
ATOM 722 C CA . PHE A 1 92 ? -2.673 -7.049 -16.553 1.00 67.31 92 PHE A CA 1
ATOM 723 C C . PHE A 1 92 ? -3.626 -6.821 -17.732 1.00 67.31 92 PHE A C 1
ATOM 725 O O . PHE A 1 92 ? -4.672 -7.478 -17.789 1.00 67.31 92 PHE A O 1
ATOM 732 N N . PRO A 1 93 ? -3.301 -5.921 -18.676 1.00 62.66 93 PRO A N 1
ATOM 733 C CA . PRO A 1 93 ? -4.148 -5.676 -19.834 1.00 62.66 93 PRO A CA 1
ATOM 734 C C . PRO A 1 93 ? -4.329 -6.979 -20.622 1.00 62.66 93 PRO A C 1
ATOM 736 O O . PRO A 1 93 ? -3.434 -7.435 -21.329 1.00 62.66 93 PRO A O 1
ATOM 739 N N . GLY A 1 94 ? -5.515 -7.584 -20.505 1.00 62.84 94 GLY A N 1
ATOM 740 C CA . GLY A 1 94 ? -5.836 -8.898 -21.076 1.00 62.84 94 GLY A CA 1
ATOM 741 C C . GLY A 1 94 ? -5.892 -8.940 -22.607 1.00 62.84 94 GLY A C 1
ATOM 742 O O . GLY A 1 94 ? -6.171 -9.985 -23.182 1.00 62.84 94 GLY A O 1
ATOM 743 N N . HIS A 1 95 ? -5.628 -7.818 -23.281 1.00 64.88 95 HIS A N 1
ATOM 744 C CA . HIS A 1 95 ? -5.685 -7.713 -24.739 1.00 64.88 95 HIS A CA 1
ATOM 745 C C . HIS A 1 95 ? -4.507 -8.408 -25.435 1.00 64.88 95 HIS A C 1
ATOM 747 O O . HIS A 1 95 ? -4.604 -8.740 -26.615 1.00 64.88 95 HIS A O 1
ATOM 753 N N . ARG A 1 96 ? -3.394 -8.658 -24.732 1.00 66.56 96 ARG A N 1
ATOM 754 C CA . ARG A 1 96 ? -2.233 -9.365 -25.290 1.00 66.56 96 ARG A CA 1
ATOM 755 C C . ARG A 1 96 ? -1.880 -10.562 -24.424 1.00 66.56 96 ARG A C 1
ATOM 757 O O . ARG A 1 96 ? -1.717 -10.440 -23.213 1.00 66.56 96 ARG A O 1
ATOM 764 N N . ARG A 1 97 ? -1.740 -11.734 -25.052 1.00 77.75 97 ARG A N 1
ATOM 765 C CA . ARG A 1 97 ? -1.273 -12.935 -24.346 1.00 77.75 97 ARG A CA 1
ATOM 766 C C . ARG A 1 97 ? 0.137 -12.667 -23.792 1.00 77.75 97 ARG A C 1
ATOM 768 O O . ARG A 1 97 ? 0.958 -12.134 -24.541 1.00 77.75 97 ARG A O 1
ATOM 775 N N . PRO A 1 98 ? 0.457 -13.087 -22.553 1.00 78.50 98 PRO A N 1
ATOM 776 C CA . PRO A 1 98 ? 1.780 -12.887 -21.957 1.00 78.50 98 PRO A CA 1
ATOM 777 C C . PRO A 1 98 ? 2.941 -13.390 -22.825 1.00 78.50 98 PRO A C 1
ATOM 779 O O . PRO A 1 98 ? 4.016 -12.808 -22.791 1.00 78.50 98 PRO A O 1
ATOM 782 N N . LEU A 1 99 ? 2.715 -14.432 -23.634 1.00 83.12 99 LEU A N 1
ATOM 783 C CA . LEU A 1 99 ? 3.674 -14.936 -24.626 1.00 83.12 99 LEU A CA 1
ATOM 784 C C . LEU A 1 99 ? 4.133 -13.853 -25.613 1.00 83.12 99 LEU A C 1
ATOM 786 O O . LEU A 1 99 ? 5.332 -13.662 -25.777 1.00 83.12 99 LEU A O 1
ATOM 790 N N . TYR A 1 100 ? 3.201 -13.094 -26.194 1.00 85.81 100 TYR A N 1
ATOM 791 C CA . TYR A 1 100 ? 3.545 -12.028 -27.136 1.00 85.81 100 TYR A CA 1
ATOM 792 C C . TYR A 1 100 ? 4.286 -10.884 -2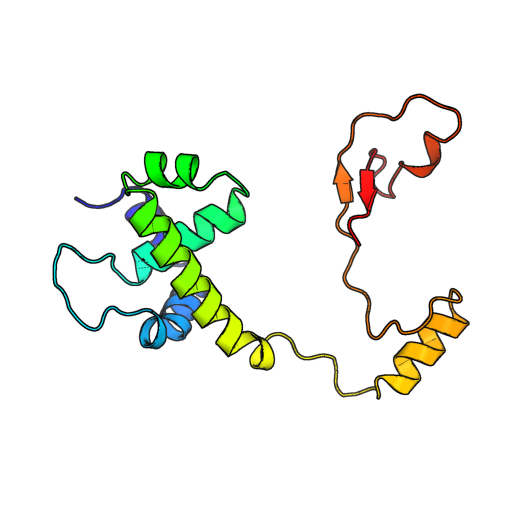6.447 1.00 85.81 100 TYR A C 1
ATOM 794 O O . TYR A 1 100 ? 5.227 -10.339 -27.004 1.00 85.81 100 TYR A O 1
ATOM 802 N N . ILE A 1 101 ? 3.902 -10.534 -25.216 1.00 83.50 101 ILE A N 1
ATOM 803 C CA . ILE A 1 101 ? 4.592 -9.482 -24.459 1.00 83.50 101 ILE A CA 1
ATOM 804 C C . ILE A 1 101 ? 6.048 -9.893 -24.193 1.00 83.50 101 ILE A C 1
ATOM 806 O O . ILE A 1 101 ? 6.956 -9.102 -24.431 1.00 83.50 101 ILE A O 1
ATOM 810 N N . LYS A 1 102 ? 6.274 -11.148 -23.786 1.00 86.94 102 LYS A N 1
ATOM 811 C CA . LYS A 1 102 ? 7.620 -11.696 -23.568 1.00 86.94 102 LYS A CA 1
ATOM 812 C C . LYS A 1 102 ? 8.479 -11.645 -24.825 1.00 86.94 102 LYS A C 1
ATOM 814 O O . LYS A 1 102 ? 9.634 -11.240 -24.742 1.00 86.94 102 LYS A O 1
ATOM 819 N N . GLU A 1 103 ? 7.928 -12.051 -25.967 1.00 88.62 103 GLU A N 1
ATOM 820 C CA . GLU A 1 103 ? 8.645 -12.008 -27.244 1.00 88.62 103 GLU A CA 1
ATOM 821 C C . GLU A 1 103 ? 9.009 -10.580 -27.646 1.00 88.62 103 GLU A C 1
ATOM 823 O O . GLU A 1 103 ? 10.137 -10.336 -28.059 1.00 88.62 103 GLU A O 1
ATOM 828 N N . GLU A 1 104 ? 8.093 -9.625 -27.496 1.00 87.31 104 GLU A N 1
ATOM 829 C CA . GLU A 1 104 ? 8.347 -8.230 -27.865 1.00 87.31 104 GLU A CA 1
ATOM 830 C C . GLU A 1 104 ? 9.406 -7.577 -26.965 1.00 87.31 104 GLU A C 1
ATOM 832 O O . GLU A 1 104 ? 10.308 -6.914 -27.474 1.00 87.31 104 GLU A O 1
ATOM 837 N N . PHE A 1 105 ? 9.380 -7.816 -25.647 1.00 86.31 105 PHE A N 1
ATOM 838 C CA . PHE A 1 105 ? 10.447 -7.344 -24.749 1.00 86.31 105 PHE A CA 1
ATOM 839 C C . PHE A 1 105 ? 11.801 -7.989 -25.061 1.00 86.31 105 PHE A C 1
ATOM 841 O O . PHE A 1 105 ? 12.834 -7.314 -25.023 1.00 86.31 105 PHE A O 1
ATOM 848 N N . TYR A 1 106 ? 11.797 -9.275 -25.412 1.00 89.50 106 TYR A N 1
ATOM 849 C CA . TYR A 1 106 ? 13.010 -9.972 -25.816 1.00 89.50 106 TYR A CA 1
ATOM 850 C C . TYR A 1 106 ? 13.565 -9.425 -27.139 1.00 89.50 106 TYR A C 1
ATOM 852 O O . TYR A 1 106 ? 14.766 -9.199 -27.246 1.00 89.50 106 TYR A O 1
ATOM 860 N N . LYS A 1 107 ? 12.712 -9.123 -28.126 1.00 90.69 107 LYS A N 1
ATOM 861 C CA . LYS A 1 107 ? 13.131 -8.476 -29.382 1.00 90.69 107 LYS A CA 1
ATOM 862 C C . LYS A 1 107 ? 13.656 -7.056 -29.166 1.00 90.69 107 LYS A C 1
ATOM 864 O O . LYS A 1 107 ? 14.592 -6.655 -29.847 1.00 90.69 107 LYS A O 1
ATOM 869 N N . LEU A 1 108 ? 13.057 -6.299 -28.245 1.00 88.69 108 LEU A N 1
ATOM 870 C CA . LEU A 1 108 ? 13.420 -4.904 -27.995 1.00 88.69 108 LEU A CA 1
ATOM 871 C C . LEU A 1 108 ? 14.787 -4.767 -27.307 1.00 88.69 108 LEU A C 1
ATOM 873 O O . LEU A 1 108 ? 15.571 -3.898 -27.674 1.00 88.69 108 LEU A O 1
ATOM 877 N N . ALA A 1 109 ? 15.047 -5.582 -26.281 1.00 84.94 109 ALA A N 1
ATOM 878 C CA . ALA A 1 109 ? 16.184 -5.376 -25.378 1.00 84.94 109 ALA A CA 1
ATOM 879 C C . ALA A 1 109 ? 16.836 -6.676 -24.869 1.00 84.94 109 ALA A C 1
ATOM 881 O O . ALA A 1 109 ? 17.588 -6.643 -23.900 1.00 84.94 109 ALA A O 1
ATOM 882 N N . ALA A 1 110 ? 16.537 -7.828 -25.483 1.00 87.94 110 ALA A N 1
ATOM 883 C CA . ALA A 1 110 ? 17.016 -9.152 -25.068 1.00 87.94 110 ALA A CA 1
ATOM 884 C C . ALA A 1 110 ? 16.654 -9.547 -23.624 1.00 87.94 110 ALA A C 1
ATOM 886 O O . ALA A 1 110 ? 17.229 -10.487 -23.075 1.00 87.94 110 ALA A O 1
ATOM 887 N N . PHE A 1 111 ? 15.670 -8.880 -23.009 1.00 79.69 111 PHE A N 1
ATOM 888 C CA . PHE A 1 111 ? 15.224 -9.220 -21.664 1.00 79.69 111 PHE A CA 1
ATOM 889 C C . PHE A 1 111 ? 14.245 -10.402 -21.686 1.00 79.69 111 PHE A C 1
ATOM 891 O O . PHE A 1 111 ? 13.137 -10.279 -22.219 1.00 79.69 111 PHE A O 1
ATOM 898 N N . PRO A 1 112 ? 14.607 -11.559 -21.103 1.00 84.56 112 PRO A N 1
ATOM 899 C CA . PRO A 1 112 ? 13.739 -12.723 -21.110 1.00 84.56 112 PRO A CA 1
ATOM 900 C C . PRO A 1 112 ? 12.616 -12.585 -20.075 1.00 84.56 112 PRO A C 1
ATOM 902 O O . PRO A 1 112 ? 12.792 -12.025 -18.997 1.00 84.56 112 PRO A O 1
ATOM 905 N N . ASN A 1 113 ? 11.463 -13.191 -20.368 1.00 83.06 113 ASN A N 1
ATOM 906 C CA . ASN A 1 113 ? 10.353 -13.382 -19.423 1.00 83.06 113 ASN A CA 1
ATOM 907 C C . ASN A 1 113 ? 9.674 -12.117 -18.860 1.00 83.06 113 ASN A C 1
ATOM 909 O O . ASN A 1 113 ? 8.888 -12.238 -17.919 1.00 83.06 113 ASN A O 1
ATOM 913 N N . ILE A 1 114 ? 9.868 -10.943 -19.464 1.00 83.06 114 ILE A N 1
ATOM 914 C CA . ILE A 1 114 ? 9.142 -9.726 -19.075 1.00 83.06 114 ILE A CA 1
ATOM 915 C C . ILE A 1 114 ? 7.689 -9.782 -19.575 1.00 83.06 114 ILE A C 1
ATOM 917 O O . ILE A 1 114 ? 7.432 -9.975 -20.759 1.00 83.06 114 ILE A O 1
ATOM 921 N N . ILE A 1 115 ? 6.727 -9.601 -18.665 1.00 80.25 115 ILE A N 1
ATOM 922 C CA . ILE A 1 115 ? 5.276 -9.592 -18.961 1.00 80.25 115 ILE A CA 1
ATOM 923 C C . ILE A 1 115 ? 4.640 -8.197 -18.852 1.00 80.25 115 ILE A C 1
ATOM 925 O O . ILE A 1 115 ? 3.440 -8.038 -19.064 1.00 80.25 115 ILE A O 1
ATOM 929 N N . GLY A 1 116 ? 5.443 -7.190 -18.520 1.00 76.44 116 GLY A N 1
ATOM 930 C CA . GLY A 1 116 ? 5.045 -5.798 -18.369 1.00 76.44 116 GLY A CA 1
ATOM 931 C C . GLY A 1 116 ? 6.175 -4.991 -17.738 1.00 76.44 116 GLY A C 1
ATOM 932 O O . GLY A 1 116 ? 7.052 -5.559 -17.092 1.00 76.44 116 GLY A O 1
ATOM 933 N N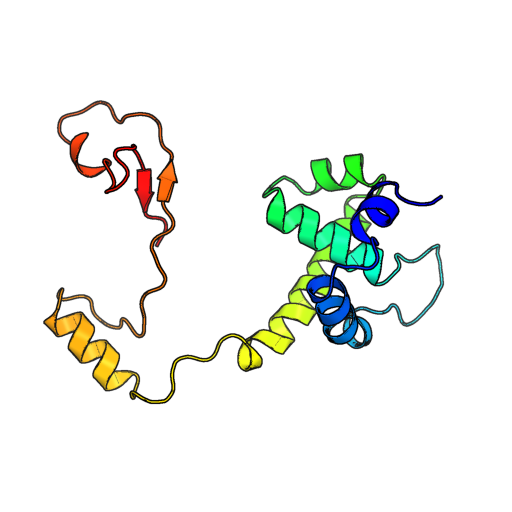 . ALA A 1 117 ? 6.143 -3.677 -17.928 1.00 74.31 117 ALA A N 1
ATOM 934 C CA . ALA A 1 117 ? 7.051 -2.743 -17.279 1.00 74.31 117 ALA A CA 1
ATOM 935 C C . ALA A 1 117 ? 6.231 -1.805 -16.392 1.00 74.31 117 ALA A C 1
ATOM 937 O O . ALA A 1 117 ? 5.209 -1.269 -16.825 1.00 74.31 117 ALA A O 1
ATOM 938 N N . VAL A 1 118 ? 6.671 -1.639 -15.150 1.00 73.00 118 VAL A N 1
ATOM 939 C CA . VAL A 1 118 ? 6.212 -0.569 -14.263 1.00 73.00 118 VAL A CA 1
ATOM 940 C C . VAL A 1 118 ? 7.275 0.518 -14.340 1.00 73.00 118 VAL A C 1
ATOM 942 O O . VAL A 1 118 ? 8.459 0.190 -14.395 1.00 73.00 118 VAL A O 1
ATOM 945 N N . ASP A 1 119 ? 6.864 1.784 -14.404 1.00 66.50 119 ASP A N 1
ATOM 946 C CA . ASP A 1 119 ? 7.808 2.899 -14.505 1.00 66.50 119 ASP A CA 1
ATOM 947 C C . ASP A 1 119 ? 8.861 2.834 -13.384 1.00 66.50 119 ASP A C 1
ATOM 949 O O . ASP A 1 119 ? 8.561 2.469 -12.241 1.00 66.50 119 ASP A O 1
ATOM 953 N N . CYS A 1 120 ? 10.111 3.136 -13.731 1.00 63.88 120 CYS A N 1
ATOM 954 C CA . CYS A 1 120 ? 11.248 2.915 -12.849 1.00 63.88 120 CYS A CA 1
ATOM 955 C C . CYS A 1 120 ? 11.163 3.855 -11.644 1.00 63.88 120 CYS A C 1
ATOM 957 O O . CYS A 1 120 ? 11.125 5.081 -11.784 1.00 63.88 120 CYS A O 1
ATOM 959 N N . THR A 1 121 ? 11.207 3.297 -10.433 1.00 68.69 121 THR A N 1
ATOM 960 C CA . THR A 1 121 ? 11.360 4.120 -9.230 1.00 68.69 121 THR A CA 1
ATOM 961 C C . THR A 1 121 ? 12.834 4.478 -9.070 1.00 68.69 121 THR A C 1
ATOM 963 O O . THR A 1 121 ? 13.684 3.614 -8.855 1.00 68.69 121 THR A O 1
ATOM 966 N N . HIS A 1 122 ? 13.142 5.768 -9.180 1.00 76.62 122 HIS A N 1
ATOM 967 C CA . HIS A 1 122 ? 14.486 6.292 -8.966 1.00 76.62 122 HIS A CA 1
ATOM 968 C C . HIS A 1 122 ? 14.682 6.663 -7.495 1.00 76.62 122 HIS A C 1
ATOM 970 O O . HIS A 1 122 ? 14.072 7.621 -7.011 1.00 76.62 122 HIS A O 1
ATOM 976 N N . ILE A 1 123 ? 15.579 5.965 -6.792 1.00 78.69 123 ILE A N 1
ATOM 977 C CA . ILE A 1 123 ? 16.042 6.414 -5.474 1.00 78.69 123 ILE A CA 1
ATOM 978 C C . ILE A 1 123 ? 17.170 7.405 -5.671 1.00 78.69 123 ILE A C 1
ATOM 980 O O . ILE A 1 123 ? 18.190 7.082 -6.274 1.00 78.69 123 ILE A O 1
ATOM 984 N N . ARG A 1 124 ? 17.000 8.606 -5.123 1.00 85.50 124 ARG A N 1
ATOM 985 C CA . ARG A 1 124 ? 18.028 9.643 -5.145 1.00 85.50 124 ARG A CA 1
ATOM 986 C C . ARG A 1 124 ? 19.229 9.205 -4.304 1.00 85.50 124 ARG A C 1
ATOM 988 O O . ARG A 1 124 ? 19.065 8.840 -3.142 1.00 85.50 124 ARG A O 1
ATOM 995 N N . ILE A 1 125 ? 20.424 9.285 -4.875 1.00 87.50 125 ILE A N 1
ATOM 996 C CA . ILE A 1 125 ? 21.681 8.975 -4.186 1.00 87.50 125 ILE A CA 1
ATOM 997 C C . ILE A 1 125 ? 22.591 10.202 -4.149 1.00 87.50 125 ILE A C 1
ATOM 999 O O . ILE A 1 125 ? 22.410 11.162 -4.902 1.00 87.50 125 ILE A O 1
ATOM 1003 N N . LYS A 1 126 ? 23.588 10.177 -3.261 1.00 86.44 126 LYS A N 1
ATOM 1004 C CA . LYS A 1 126 ? 24.717 11.107 -3.367 1.00 86.44 126 LYS A CA 1
ATOM 1005 C C . LYS A 1 126 ? 25.504 10.782 -4.635 1.00 86.44 126 LYS A C 1
ATOM 1007 O O . LYS A 1 126 ? 25.544 9.623 -5.041 1.00 86.44 126 LYS A O 1
ATOM 1012 N N . ARG A 1 127 ? 26.130 11.802 -5.227 1.00 86.44 127 ARG A N 1
ATOM 1013 C CA . ARG A 1 127 ? 27.004 11.647 -6.395 1.00 86.44 127 ARG A CA 1
ATOM 1014 C C . ARG A 1 127 ? 28.029 10.534 -6.126 1.00 86.44 127 ARG A C 1
ATOM 1016 O O . ARG A 1 127 ? 28.791 10.672 -5.166 1.00 86.44 127 ARG A O 1
ATOM 1023 N N . PRO A 1 128 ? 28.042 9.454 -6.921 1.00 84.62 128 PRO A N 1
ATOM 1024 C CA . PRO A 1 128 ? 29.087 8.445 -6.836 1.00 84.62 128 PRO A CA 1
ATOM 1025 C C . PRO A 1 128 ? 30.439 9.058 -7.197 1.00 84.62 128 PRO A C 1
ATOM 1027 O O . PRO A 1 128 ? 30.534 9.859 -8.126 1.00 84.62 128 PRO A O 1
ATOM 1030 N N . SER A 1 129 ? 31.486 8.679 -6.471 1.00 81.69 129 SER A N 1
ATOM 1031 C CA . SER A 1 129 ? 32.862 9.035 -6.819 1.00 81.69 129 SER A CA 1
ATOM 1032 C C . SER A 1 129 ? 33.436 7.946 -7.724 1.00 81.69 129 SER A C 1
ATOM 1034 O O . SER A 1 129 ? 33.501 6.794 -7.302 1.00 81.69 129 SER A O 1
ATOM 1036 N N . GLY A 1 130 ? 33.848 8.285 -8.946 1.00 84.69 130 GLY A N 1
ATOM 1037 C CA . GLY A 1 130 ? 34.504 7.343 -9.859 1.00 84.69 130 GLY A CA 1
ATOM 1038 C C . GLY A 1 130 ? 34.225 7.622 -11.334 1.00 84.69 130 GLY A C 1
ATOM 1039 O O . GLY A 1 130 ? 33.495 8.550 -11.672 1.00 84.69 130 GLY A O 1
ATOM 1040 N N . GLU A 1 131 ? 34.804 6.793 -12.202 1.00 83.38 131 GLU A N 1
ATOM 1041 C CA . GLU A 1 131 ? 34.676 6.895 -13.666 1.00 83.38 131 GLU A CA 1
ATOM 1042 C C . GLU A 1 131 ? 33.241 6.631 -14.163 1.00 83.38 131 GLU A C 1
ATOM 1044 O O . GLU A 1 131 ? 32.828 7.176 -15.181 1.00 83.38 131 GLU A O 1
ATOM 1049 N N . HIS A 1 132 ? 32.450 5.874 -13.397 1.00 82.56 132 HIS A N 1
ATOM 1050 C CA . HIS A 1 132 ? 31.063 5.499 -13.708 1.00 82.56 132 HIS A CA 1
ATOM 1051 C C . HIS A 1 132 ? 30.012 6.491 -13.184 1.00 82.56 132 HIS A C 1
ATOM 1053 O O . HIS A 1 132 ? 28.840 6.151 -13.062 1.00 82.56 132 HIS A O 1
ATOM 1059 N N . GLU A 1 133 ? 30.392 7.716 -12.815 1.00 86.00 133 GLU A N 1
ATOM 1060 C CA . GLU A 1 133 ? 29.454 8.708 -12.265 1.00 86.00 133 GLU A CA 1
ATOM 1061 C C . GLU A 1 133 ? 28.306 9.051 -13.230 1.00 86.00 133 GLU A C 1
ATOM 1063 O O . GLU A 1 133 ? 27.164 9.217 -12.789 1.00 86.00 133 GLU A O 1
ATOM 1068 N N . GLY A 1 134 ? 28.592 9.087 -14.535 1.00 83.69 134 GLY A N 1
ATOM 1069 C CA . GLY A 1 134 ? 27.601 9.343 -15.581 1.00 83.69 134 GLY A CA 1
ATOM 1070 C C . GLY A 1 134 ? 26.479 8.301 -15.636 1.00 83.69 134 GLY A C 1
ATOM 1071 O O . GLY A 1 134 ? 25.343 8.654 -15.951 1.00 83.69 134 GLY A O 1
ATOM 1072 N N . ASP A 1 135 ? 26.756 7.058 -15.233 1.00 86.31 135 ASP A N 1
ATOM 1073 C CA . ASP A 1 135 ? 25.796 5.946 -15.287 1.00 86.31 135 ASP A CA 1
ATOM 1074 C C . ASP A 1 135 ? 24.627 6.126 -14.301 1.00 86.31 135 ASP A C 1
ATOM 1076 O O . ASP A 1 135 ? 23.572 5.508 -14.445 1.00 86.31 135 ASP A O 1
ATOM 1080 N N . TYR A 1 136 ? 24.783 7.010 -13.311 1.00 85.56 136 TYR A N 1
ATOM 1081 C CA . TYR A 1 136 ? 23.780 7.269 -12.276 1.00 85.56 136 TYR A CA 1
ATOM 1082 C C . TYR A 1 136 ? 22.958 8.537 -12.533 1.00 85.56 136 TYR A C 1
ATOM 1084 O O . TYR A 1 136 ? 22.072 8.860 -11.737 1.00 85.56 136 TYR A O 1
ATOM 1092 N N . VAL A 1 137 ? 23.224 9.278 -13.614 1.00 87.25 137 VAL A N 1
ATOM 1093 C CA . VAL A 1 137 ? 22.478 10.496 -13.959 1.00 87.25 137 VAL A CA 1
ATOM 1094 C C . VAL A 1 137 ? 21.183 10.122 -14.675 1.00 87.25 137 VAL A C 1
ATOM 1096 O O . VAL A 1 137 ? 21.186 9.515 -15.742 1.00 87.25 137 VAL A O 1
ATOM 1099 N N . ASN A 1 138 ? 20.042 10.504 -14.103 1.00 83.06 138 ASN A N 1
ATOM 1100 C CA . ASN A 1 138 ? 18.751 10.273 -14.749 1.00 83.06 138 ASN A CA 1
ATOM 1101 C C . ASN A 1 138 ? 18.352 11.395 -15.724 1.00 83.06 138 ASN A C 1
ATOM 1103 O O . ASN A 1 138 ? 18.957 12.464 -15.770 1.00 83.06 138 ASN A O 1
ATOM 1107 N N . LYS A 1 139 ? 17.241 11.189 -16.448 1.00 81.50 139 LYS A N 1
ATOM 1108 C CA . LYS A 1 139 ? 16.652 12.183 -17.372 1.00 81.50 139 LYS A CA 1
ATOM 1109 C C . LYS A 1 139 ? 16.257 13.515 -16.710 1.00 81.50 139 LYS A C 1
ATOM 1111 O O . LYS A 1 139 ? 16.030 14.492 -17.410 1.00 81.50 139 LYS A O 1
ATOM 1116 N N . LYS A 1 140 ? 16.137 13.550 -15.379 1.00 82.88 140 LYS A N 1
ATOM 1117 C CA . LYS A 1 140 ? 15.838 14.745 -14.569 1.00 82.88 140 LYS A CA 1
ATOM 1118 C C . LYS A 1 140 ? 17.116 15.378 -13.988 1.00 82.88 140 LYS A C 1
ATOM 1120 O O . LYS A 1 140 ? 17.027 16.175 -13.055 1.00 82.88 140 LYS A O 1
ATOM 1125 N N . SER A 1 141 ? 18.285 15.002 -14.508 1.00 84.31 141 SER A N 1
ATOM 1126 C CA . SER A 1 141 ? 19.607 15.515 -14.135 1.00 84.31 141 SER A CA 1
ATOM 1127 C C . SER A 1 141 ? 19.948 15.363 -12.649 1.00 84.31 141 SER A C 1
ATOM 1129 O O . SER A 1 141 ? 20.603 16.227 -12.067 1.00 84.31 141 SER A O 1
ATOM 1131 N N . PHE A 1 142 ? 19.511 14.274 -12.006 1.00 87.31 142 PHE A N 1
ATOM 1132 C CA . PHE A 1 142 ? 19.942 13.936 -10.648 1.00 87.31 142 PHE A CA 1
ATOM 1133 C C . PHE A 1 142 ? 20.439 12.496 -10.521 1.00 87.31 142 PHE A C 1
ATOM 1135 O O . PHE A 1 142 ? 19.991 11.600 -11.238 1.00 87.31 142 PHE A O 1
ATOM 1142 N N . TYR A 1 143 ? 21.344 12.281 -9.561 1.00 89.25 143 TYR A N 1
ATOM 1143 C CA . TYR A 1 143 ? 21.921 10.969 -9.281 1.00 89.25 143 TYR A CA 1
ATOM 1144 C C . TYR A 1 143 ? 20.903 10.041 -8.640 1.00 89.25 143 TYR A C 1
ATOM 1146 O O . TYR A 1 143 ? 20.315 10.366 -7.601 1.00 89.25 143 TYR A O 1
ATOM 1154 N N . SER A 1 144 ? 20.694 8.880 -9.246 1.00 88.44 144 SER A N 1
ATOM 1155 C CA . SER A 1 144 ? 19.770 7.883 -8.726 1.00 88.44 144 SER A CA 1
ATOM 1156 C C . SER A 1 144 ? 20.121 6.472 -9.161 1.00 88.44 144 SER A C 1
ATOM 1158 O O . SER A 1 144 ? 20.712 6.274 -10.215 1.00 88.44 144 SER A O 1
ATOM 1160 N N . ILE A 1 145 ? 19.704 5.503 -8.354 1.00 85.50 145 ILE A N 1
ATOM 1161 C CA . ILE A 1 145 ? 19.694 4.087 -8.727 1.00 85.50 145 ILE A CA 1
ATOM 1162 C C . ILE A 1 145 ? 18.273 3.654 -9.065 1.00 85.50 145 ILE A C 1
ATOM 1164 O O . ILE A 1 145 ? 17.302 4.183 -8.509 1.00 85.50 145 ILE A O 1
ATOM 1168 N N . TRP A 1 146 ? 18.159 2.695 -9.978 1.00 76.94 146 TRP A N 1
ATOM 1169 C CA . TRP A 1 146 ? 16.896 2.033 -10.279 1.00 76.94 146 TRP A CA 1
ATOM 1170 C C . TRP A 1 146 ? 16.616 0.991 -9.198 1.00 76.94 146 TRP A C 1
ATOM 1172 O O . TRP A 1 146 ? 17.463 0.153 -8.898 1.00 76.94 146 TRP A O 1
ATOM 1182 N N . LEU A 1 147 ? 15.428 1.050 -8.605 1.00 61.25 147 LEU A N 1
ATOM 1183 C CA . LEU A 1 147 ? 14.850 -0.091 -7.906 1.00 61.25 147 LEU A CA 1
ATOM 1184 C C . LEU A 1 147 ? 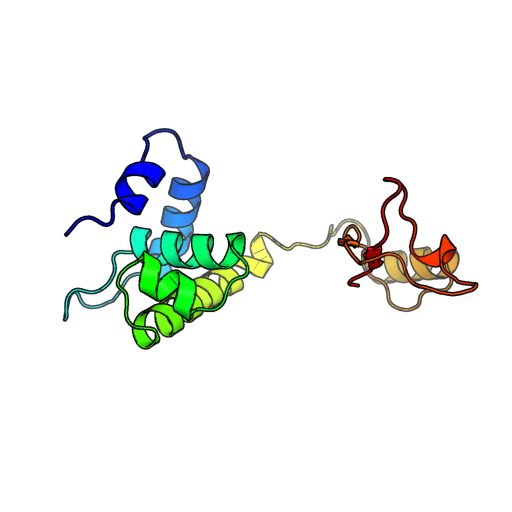13.861 -0.747 -8.863 1.00 61.25 147 LEU A C 1
ATOM 1186 O O . LEU A 1 147 ? 12.704 -0.330 -8.881 1.00 61.25 147 LEU A O 1
ATOM 1190 N N . LEU A 1 148 ? 14.336 -1.690 -9.680 1.00 50.03 148 LEU A N 1
ATOM 1191 C CA . LEU A 1 148 ? 13.581 -2.795 -10.294 1.00 50.03 148 LEU A CA 1
ATOM 1192 C C . LEU A 1 148 ? 14.518 -3.657 -11.146 1.00 50.03 148 LEU A C 1
ATOM 1194 O O . LEU A 1 148 ? 15.286 -3.072 -11.939 1.00 50.03 148 LEU A O 1
#

Nearest PDB structures (foldseek):
  5wur-assembly2_B  TM=6.255E-01  e=1.095E+00  Bacillus subtilis subsp. subtilis str. 168
  4ds4-assembly1_A  TM=5.005E-01  e=6.465E-01  Geobacillus kaustophilus HTA426
  6kon-assembly1_F  TM=6.464E-01  e=2.636E+00  Mycobacterium tuberculosis H37Rv

Foldseek 3Di:
DDQVVLVVVVDPPCPVLVVLLVQQVVQQPDPDPPDVQDDSSRLVSLLVCCVVVVDDLVVSCVSRVHDSVNNVVSNVSSVVSVVVCCCVPVDDPPPDDQVVVQVVVCVVPVDGSDSDDDPWDWDFDDQDPDPCSVVQQDPVRGGTDTDD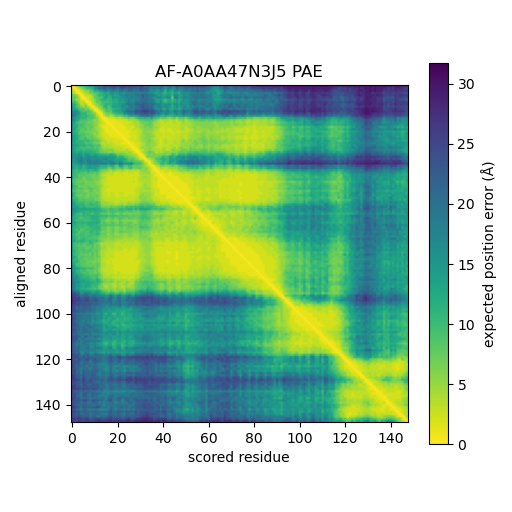

Solvent-accessible surface area (backbone atoms only — not comparable to full-atom values): 9215 Å² total; per-residue (Å²): 135,84,58,70,68,57,61,73,66,61,50,95,77,49,63,66,60,56,50,51,49,64,69,41,35,87,72,60,54,71,95,57,83,65,87,81,55,78,49,59,67,57,44,50,50,56,37,50,51,42,66,73,63,73,56,61,66,62,64,56,18,66,76,68,75,42,59,58,72,56,51,55,54,39,38,52,46,51,52,55,47,53,57,75,45,38,75,76,76,64,62,76,74,82,88,56,60,58,69,60,43,19,50,50,41,28,72,73,69,67,42,76,81,38,71,75,84,76,85,80,48,67,47,78,49,78,79,64,86,63,94,66,40,71,80,28,52,43,100,84,76,43,37,33,47,76,65,125

pLDDT: mean 79.39, std 11.81, range [35.47, 92.38]

Mean predicted aligned error: 12.2 Å

Radius of gyration: 21.21 Å; Cα contacts (8 Å, |Δi|>4): 103; chains: 1; bo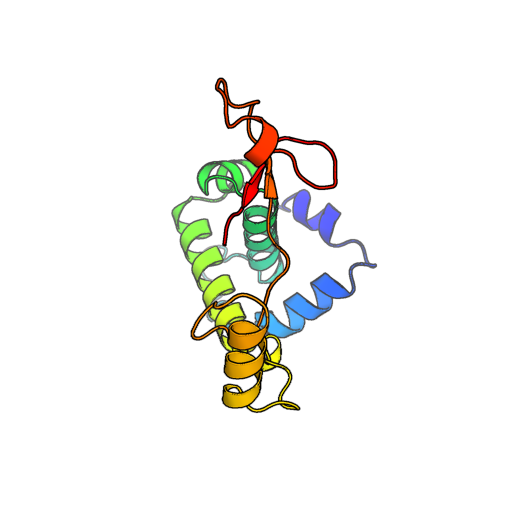unding box: 51×32×54 Å

Secondary structure (DSSP, 8-state):
---HHHHHH--TT-HHHHHHHHHHHHHHS-S--TTSPPPHHHHHHHHHHHHHH---HHHHHHHHT--HHHHHHHHHHHHHHHHHTHHHH----TTS-HHHHHHHHHHHH--TT----PPPEEEE-PPPPSTTGGGGB-TTSSBEEEE-

Sequence (148 aa):
MACPFLEDVLDEEDLILRQILRLLGPKIQHQTARSHALTVPQMVCVTLRWFASGSFLYSVGDAENLNKGTICRTIRRVCLALKSFSNIFITFPGHRRPLYIKEEFYKLAAFPNIIGAVDCTHIRIKRPSGEHEGDYVNKKSFYSIWLL